Protein AF-A0A258V9E6-F1 (afdb_monomer)

Foldseek 3Di:
DPDQPPLLCVVCVVVVVLCPDDDDPLRVQLVVLVSVQQVVQFPFGWDWDWDDPDPVSPDIDIDTDGDPVTTDGDPRDQQSSLVSQLVRCLVVQCPQPPDHSVVSSVCSNSNNDDDQAHNVRHGDNDDPDD

Mean predicted aligned error: 9.62 Å

pLDDT: mean 77.06, std 13.12, range [30.86, 91.94]

Radius of gyration: 18.41 Å; Cα contacts (8 Å, |Δi|>4): 146; chains: 1; bounding box: 32×28×60 Å

Sequence (130 aa):
MFNDGQACVGAIDPVLARITGMLNPLQARELAAELAAANMHLENRPDYRTLMPDADGADLQIVSEVDPAGPRFVDKDYDVVGFYKHFLLQHAVRNVADRTSDESAALLRQNRLSFMFDEQGVFIAEGKQH

Solvent-accessible surface area (backbone atoms only — not comparable to full-atom values): 7889 Å² total; per-residue (Å²): 139,88,85,60,64,70,59,54,46,65,75,42,39,75,60,55,71,62,59,86,65,87,69,52,80,64,44,52,41,47,51,51,15,53,51,55,32,50,61,71,33,40,69,62,65,66,47,75,46,77,46,58,89,42,96,84,56,83,52,73,42,82,45,73,52,66,60,90,89,54,75,43,64,54,82,86,56,50,58,57,32,2,47,37,32,27,72,68,41,49,84,65,32,65,75,43,76,101,49,52,47,65,58,41,36,51,33,18,33,60,48,72,51,67,87,48,37,50,94,84,68,48,78,60,87,70,91,77,80,118

Secondary structure (DSSP, 8-state):
--SSHHHHHHHHHHHHTT--SPPPHHHHHHHHHHHHHHHHTBSSPPEEEEE-SSTTS-S-EEEEE--TT---B----HHHHHHHHHHHHTTTGGG-TTS-HHHHHHHHHTT---SSB-TTS-B--S----

Structure (mmCIF, N/CA/C/O backbone):
data_AF-A0A258V9E6-F1
#
_entry.id   AF-A0A258V9E6-F1
#
loop_
_atom_site.group_PDB
_atom_site.id
_atom_site.type_symbol
_atom_site.label_atom_id
_atom_site.label_alt_id
_atom_site.label_comp_id
_atom_site.label_asym_id
_atom_site.label_entity_id
_atom_site.label_seq_id
_atom_site.pdbx_PDB_ins_code
_atom_site.Cartn_x
_atom_site.Cartn_y
_atom_site.Cartn_z
_atom_site.occupancy
_atom_site.B_iso_or_equiv
_atom_site.auth_seq_id
_atom_site.auth_comp_id
_atom_site.auth_asym_id
_atom_site.auth_atom_id
_atom_site.pdbx_PDB_model_num
ATOM 1 N N . MET A 1 1 ? -3.471 8.184 -11.928 1.00 30.86 1 MET A N 1
ATOM 2 C CA . MET A 1 1 ? -2.141 7.572 -11.747 1.00 30.86 1 MET A CA 1
ATOM 3 C C . MET A 1 1 ? -2.315 6.078 -11.991 1.00 30.86 1 MET A C 1
ATOM 5 O O . MET A 1 1 ? -2.668 5.350 -11.079 1.00 30.86 1 MET A O 1
ATOM 9 N N . PHE A 1 2 ? -2.233 5.662 -13.255 1.00 32.41 2 PHE A N 1
ATOM 10 C CA . PHE A 1 2 ? -2.255 4.259 -13.677 1.00 32.4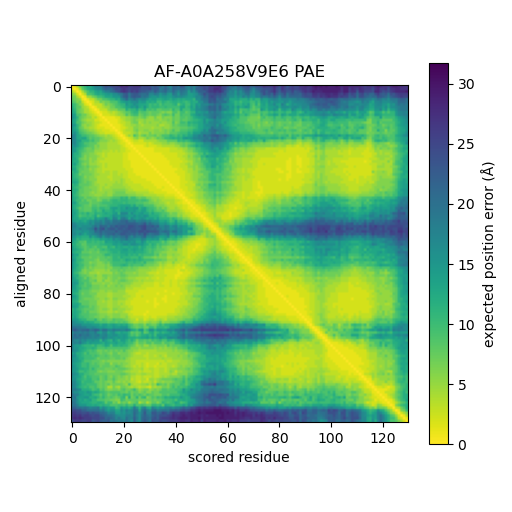1 2 PHE A CA 1
ATOM 11 C C . PHE A 1 2 ? -0.821 3.942 -14.092 1.00 32.41 2 PHE A C 1
ATOM 13 O O . PHE A 1 2 ? -0.494 4.278 -15.223 1.00 32.41 2 PHE A O 1
ATOM 20 N N . ASN A 1 3 ? 0.054 3.432 -13.212 1.00 40.06 3 ASN A N 1
ATOM 21 C CA . ASN A 1 3 ? 1.277 2.811 -13.743 1.00 40.06 3 ASN A CA 1
ATOM 22 C C . ASN A 1 3 ? 2.090 1.847 -12.870 1.00 40.06 3 ASN A C 1
ATOM 24 O O . ASN A 1 3 ? 3.197 1.545 -13.264 1.00 40.06 3 ASN A O 1
ATOM 28 N N . ASP A 1 4 ? 1.585 1.281 -11.773 1.00 50.53 4 ASP A N 1
ATOM 29 C CA . ASP A 1 4 ? 2.362 0.259 -11.026 1.00 50.53 4 ASP A CA 1
ATOM 30 C C . ASP A 1 4 ? 1.499 -0.930 -10.561 1.00 50.53 4 ASP A C 1
ATOM 32 O O . ASP A 1 4 ? 1.929 -1.797 -9.798 1.00 50.53 4 ASP A O 1
ATOM 36 N N . GLY A 1 5 ? 0.244 -0.974 -11.025 1.00 50.19 5 GLY A N 1
ATOM 37 C CA . GLY A 1 5 ? -0.790 -1.851 -10.482 1.00 50.19 5 GLY A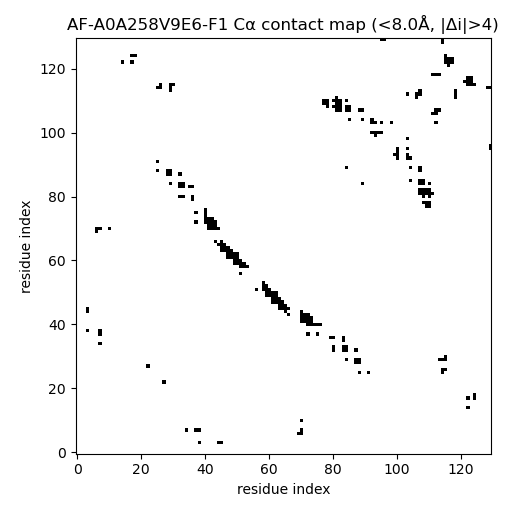 CA 1
ATOM 38 C C . GLY A 1 5 ? -0.446 -3.335 -10.576 1.00 50.19 5 GLY A C 1
ATOM 39 O O . GLY A 1 5 ? -0.613 -4.040 -9.594 1.00 50.19 5 GLY A O 1
ATOM 40 N N . GLN A 1 6 ? 0.070 -3.828 -11.706 1.00 53.25 6 GLN A N 1
ATOM 41 C CA . GLN A 1 6 ? 0.262 -5.275 -11.880 1.00 53.25 6 GLN A CA 1
ATOM 42 C C . GLN A 1 6 ? 1.417 -5.866 -11.062 1.00 53.25 6 GLN A C 1
ATOM 44 O O . GLN A 1 6 ? 1.252 -6.950 -10.505 1.00 53.25 6 GLN A O 1
ATOM 49 N N . ALA A 1 7 ? 2.553 -5.169 -10.949 1.00 54.06 7 ALA A N 1
ATOM 50 C CA . ALA A 1 7 ? 3.678 -5.662 -10.155 1.00 54.06 7 ALA A CA 1
ATOM 51 C C . ALA A 1 7 ? 3.305 -5.710 -8.665 1.00 54.06 7 ALA A C 1
ATOM 53 O O . ALA A 1 7 ? 3.504 -6.727 -8.007 1.00 54.06 7 ALA A O 1
ATOM 54 N N . CYS A 1 8 ? 2.652 -4.659 -8.156 1.00 54.91 8 CYS A N 1
ATOM 55 C CA . CYS A 1 8 ? 2.151 -4.651 -6.784 1.00 54.91 8 CYS A CA 1
ATOM 56 C C . CYS A 1 8 ? 1.036 -5.686 -6.564 1.00 54.91 8 CYS A C 1
ATOM 58 O O . CYS A 1 8 ? 1.015 -6.316 -5.510 1.00 54.91 8 CYS A O 1
ATOM 60 N N . VAL A 1 9 ? 0.152 -5.906 -7.551 1.00 59.69 9 VAL A N 1
ATOM 61 C CA . VAL A 1 9 ? -0.942 -6.895 -7.476 1.00 59.69 9 VAL A CA 1
ATOM 62 C C . VAL A 1 9 ? -0.422 -8.317 -7.262 1.00 59.69 9 VAL A C 1
ATOM 64 O O . VAL A 1 9 ? -0.992 -9.041 -6.454 1.00 59.69 9 VAL A O 1
ATOM 67 N N . GLY A 1 10 ? 0.692 -8.701 -7.892 1.00 60.84 10 GLY A N 1
ATOM 68 C CA . GLY A 1 10 ? 1.294 -10.020 -7.666 1.00 60.84 10 GLY A CA 1
ATOM 69 C C . GLY A 1 10 ? 1.798 -10.229 -6.231 1.00 60.84 10 GLY A C 1
ATOM 70 O O . GLY A 1 10 ? 1.654 -11.314 -5.675 1.00 60.84 10 GLY A O 1
ATOM 71 N N . ALA A 1 11 ? 2.344 -9.188 -5.596 1.00 62.66 11 ALA A N 1
ATOM 72 C CA . ALA A 1 11 ? 2.871 -9.276 -4.231 1.00 62.66 11 ALA A CA 1
ATOM 73 C C . ALA A 1 11 ? 1.772 -9.309 -3.152 1.00 62.66 11 ALA A C 1
ATOM 75 O O . ALA A 1 11 ? 1.950 -9.905 -2.091 1.00 62.66 11 ALA A O 1
ATOM 76 N N . ILE A 1 12 ? 0.627 -8.684 -3.424 1.00 68.12 12 ILE A N 1
ATOM 77 C CA . ILE A 1 12 ? -0.536 -8.658 -2.522 1.00 68.12 12 ILE A CA 1
ATOM 78 C C . ILE A 1 12 ? -1.523 -9.796 -2.790 1.00 68.12 12 ILE A C 1
ATOM 80 O O . ILE A 1 12 ? -2.517 -9.903 -2.073 1.00 68.12 12 ILE A O 1
ATOM 84 N N . ASP A 1 13 ? -1.298 -10.609 -3.822 1.00 70.12 13 ASP A N 1
ATOM 85 C CA . ASP A 1 13 ? -2.217 -11.667 -4.245 1.00 70.12 13 ASP A CA 1
ATOM 86 C C . ASP A 1 13 ? -2.601 -12.614 -3.088 1.00 70.12 13 ASP A C 1
ATOM 88 O O . ASP A 1 13 ? -3.788 -12.899 -2.926 1.00 70.12 13 ASP A O 1
ATOM 92 N N . PRO A 1 14 ? -1.688 -12.988 -2.159 1.00 70.62 14 PRO A N 1
ATOM 93 C CA . PRO A 1 14 ? -2.062 -13.753 -0.967 1.00 70.62 14 PRO A CA 1
ATOM 94 C C . PRO A 1 14 ? -3.036 -13.026 -0.026 1.00 70.62 14 PRO A C 1
ATOM 96 O O . PRO A 1 14 ? -3.815 -13.673 0.669 1.00 70.62 14 PRO A O 1
ATOM 99 N N . VAL A 1 15 ? -2.999 -11.691 0.032 1.00 70.44 15 VAL A N 1
ATOM 100 C CA . VAL A 1 15 ? -3.940 -10.877 0.821 1.00 70.44 15 VAL A CA 1
ATOM 101 C C . VAL A 1 15 ? -5.275 -10.768 0.093 1.00 70.44 15 VAL A C 1
ATOM 103 O O . VAL A 1 15 ? -6.317 -10.972 0.714 1.00 70.44 15 VAL A O 1
ATOM 106 N N . LEU A 1 16 ? -5.258 -10.515 -1.219 1.00 73.31 16 LEU A N 1
ATOM 107 C CA . LEU A 1 16 ? -6.471 -10.459 -2.040 1.00 73.31 16 LEU A CA 1
ATOM 108 C C . LEU A 1 16 ? -7.211 -11.800 -2.047 1.00 73.31 16 LEU A C 1
ATOM 110 O O . LEU A 1 16 ? -8.429 -11.822 -1.893 1.00 73.31 16 LEU A O 1
ATOM 114 N N . ALA A 1 17 ? -6.485 -12.917 -2.120 1.00 76.94 17 ALA A N 1
ATOM 115 C CA . ALA A 1 17 ? -7.044 -14.266 -2.063 1.00 76.94 17 ALA A CA 1
ATOM 116 C C . ALA A 1 17 ? -7.762 -14.575 -0.735 1.00 76.94 17 ALA A C 1
ATOM 118 O O . ALA A 1 17 ? -8.612 -15.463 -0.683 1.00 76.94 17 ALA A O 1
ATOM 119 N N . ARG A 1 18 ? -7.449 -13.845 0.347 1.00 74.06 18 ARG A N 1
ATOM 120 C CA . ARG A 1 18 ? -8.132 -13.975 1.647 1.00 74.06 18 ARG A CA 1
ATOM 121 C C . ARG A 1 18 ? -9.430 -13.169 1.724 1.00 74.06 18 ARG A C 1
ATOM 123 O O . ARG A 1 18 ? -10.214 -13.386 2.646 1.00 74.06 18 ARG A O 1
ATOM 130 N N . ILE A 1 19 ? -9.683 -12.276 0.768 1.00 75.62 19 ILE A N 1
ATOM 131 C CA . ILE A 1 19 ? -10.926 -11.509 0.664 1.00 75.62 19 ILE A CA 1
ATOM 132 C C . ILE A 1 19 ? -11.949 -12.362 -0.097 1.00 75.62 19 ILE A C 1
ATOM 134 O O . ILE A 1 19 ? -12.057 -12.307 -1.318 1.00 75.62 19 ILE A O 1
ATOM 138 N N . THR A 1 20 ? -12.703 -13.183 0.632 1.00 72.94 20 THR A N 1
ATOM 139 C CA . THR A 1 20 ? -13.670 -14.136 0.053 1.00 72.94 20 THR A CA 1
ATOM 140 C C . THR A 1 20 ? -15.089 -13.572 -0.096 1.00 72.94 20 THR A C 1
ATOM 142 O O . THR A 1 20 ? -15.948 -14.218 -0.696 1.00 72.94 20 THR A O 1
ATOM 145 N N . GLY A 1 21 ? -15.349 -12.370 0.428 1.00 74.50 21 GLY A N 1
ATOM 146 C CA . GLY A 1 21 ? -16.656 -11.706 0.413 1.00 74.50 21 GLY A CA 1
ATOM 147 C C . GLY A 1 21 ? -16.609 -10.279 -0.136 1.00 74.50 21 GLY A C 1
ATOM 148 O O . GLY A 1 21 ? -15.544 -9.721 -0.395 1.00 74.50 21 GLY A O 1
ATOM 149 N N . MET A 1 22 ? -17.783 -9.666 -0.307 1.00 76.81 22 MET A N 1
ATOM 150 C CA . MET A 1 22 ? -17.883 -8.266 -0.728 1.00 76.81 22 MET A CA 1
ATOM 151 C C . MET A 1 22 ? -17.267 -7.331 0.318 1.00 76.81 22 MET A C 1
ATOM 153 O O . MET A 1 22 ? -17.692 -7.317 1.472 1.00 76.81 22 MET A O 1
ATOM 157 N N . LEU A 1 23 ? -16.322 -6.495 -0.114 1.00 80.31 23 LEU A N 1
ATOM 158 C CA . LEU A 1 23 ? -15.800 -5.407 0.706 1.00 80.31 23 LEU A CA 1
ATOM 159 C C . LEU A 1 23 ? -16.847 -4.304 0.834 1.00 80.31 23 LEU A C 1
ATOM 161 O O . LEU A 1 23 ? -17.403 -3.831 -0.161 1.00 80.31 23 LEU A O 1
ATOM 165 N N . ASN A 1 24 ? -17.076 -3.840 2.059 1.00 83.38 24 ASN A N 1
ATOM 166 C CA . ASN A 1 24 ? -17.839 -2.617 2.255 1.00 83.38 24 ASN A CA 1
ATOM 167 C C . ASN A 1 24 ? -17.021 -1.385 1.790 1.00 83.38 24 ASN A C 1
ATOM 169 O O . ASN A 1 24 ? -15.801 -1.469 1.608 1.00 83.38 24 ASN A O 1
ATOM 173 N N . PRO A 1 25 ? -17.651 -0.207 1.620 1.00 84.06 25 PRO A N 1
ATOM 174 C CA . PRO A 1 25 ? -16.954 0.975 1.113 1.00 84.06 25 PRO A CA 1
ATOM 175 C C . PRO A 1 25 ? -15.781 1.478 1.971 1.00 84.06 25 PRO A C 1
ATOM 177 O O . PRO A 1 25 ? -14.951 2.228 1.461 1.00 84.06 25 PRO A O 1
ATOM 180 N N . LEU A 1 26 ? -15.716 1.145 3.263 1.00 85.44 26 LEU A N 1
ATOM 181 C CA . LEU A 1 26 ? -14.594 1.519 4.134 1.00 85.44 26 LEU A CA 1
ATOM 182 C C . LEU A 1 26 ? -13.424 0.564 3.947 1.00 85.44 26 LEU A C 1
ATOM 184 O O . LEU A 1 26 ? -12.304 1.012 3.733 1.00 85.44 26 LEU A O 1
ATOM 188 N N . GLN A 1 27 ? -13.710 -0.734 3.919 1.00 84.75 27 GLN A N 1
ATOM 189 C CA . GLN A 1 27 ? -12.726 -1.774 3.643 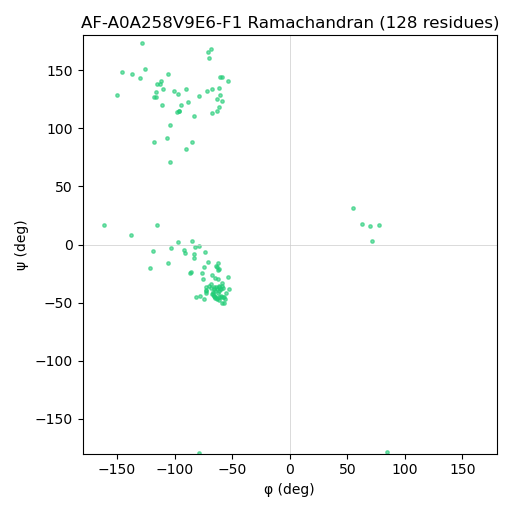1.00 84.75 27 GLN A CA 1
ATOM 190 C C . GLN A 1 27 ? -12.096 -1.579 2.256 1.00 84.75 27 GLN A C 1
ATOM 192 O O . GLN A 1 27 ? -10.879 -1.577 2.122 1.00 84.75 27 GLN A O 1
ATOM 197 N N . ALA A 1 28 ? -12.895 -1.291 1.223 1.00 85.06 28 ALA A N 1
ATOM 198 C CA . ALA A 1 28 ? -12.369 -1.018 -0.117 1.00 85.06 28 ALA A CA 1
ATOM 199 C C . ALA A 1 28 ? -11.426 0.203 -0.156 1.00 85.06 28 ALA A C 1
ATOM 201 O O . ALA A 1 28 ? -10.408 0.188 -0.849 1.00 85.06 28 ALA A O 1
ATOM 202 N N . ARG A 1 29 ? -11.741 1.262 0.603 1.00 87.88 29 ARG A N 1
ATOM 203 C CA . ARG A 1 29 ? -10.886 2.456 0.711 1.00 87.88 29 ARG A CA 1
ATOM 204 C C . ARG A 1 29 ? -9.627 2.198 1.528 1.00 87.88 29 ARG A C 1
ATOM 206 O O . ARG A 1 29 ? -8.578 2.734 1.188 1.00 87.88 29 ARG A O 1
ATOM 213 N N . GLU A 1 30 ? -9.719 1.389 2.577 1.00 87.88 30 GLU A N 1
ATOM 214 C CA . GLU A 1 30 ? -8.549 0.978 3.343 1.00 87.88 30 GLU A CA 1
ATOM 215 C C . GLU A 1 30 ? -7.607 0.116 2.506 1.00 87.88 30 GLU A C 1
ATOM 217 O O . GLU A 1 30 ? -6.409 0.383 2.484 1.00 87.88 30 GLU A O 1
ATOM 222 N N . LEU A 1 31 ? -8.140 -0.850 1.754 1.00 86.25 31 LEU A N 1
ATOM 223 C CA . LEU A 1 31 ? -7.348 -1.627 0.810 1.00 86.25 31 LEU A CA 1
ATOM 224 C C . LEU A 1 31 ? -6.642 -0.696 -0.183 1.00 86.25 31 LEU A C 1
ATOM 226 O O . LEU A 1 31 ? -5.435 -0.795 -0.357 1.00 86.25 31 LEU A O 1
ATOM 230 N N . ALA A 1 32 ? -7.351 0.276 -0.765 1.00 86.31 32 ALA A N 1
ATOM 231 C CA . ALA A 1 32 ? -6.736 1.263 -1.652 1.00 86.31 32 ALA A CA 1
ATOM 232 C C . ALA A 1 32 ? -5.619 2.083 -0.971 1.00 86.31 32 ALA A C 1
ATOM 234 O O . ALA A 1 32 ? -4.619 2.392 -1.620 1.00 86.31 32 ALA A O 1
ATOM 235 N N . ALA A 1 33 ? -5.755 2.411 0.320 1.00 88.44 33 ALA A N 1
ATOM 236 C CA . ALA A 1 33 ? -4.713 3.091 1.090 1.00 88.44 33 ALA A CA 1
ATOM 237 C C . ALA A 1 33 ? -3.457 2.222 1.245 1.00 88.44 33 ALA A C 1
ATOM 239 O O . ALA A 1 33 ? -2.349 2.705 1.016 1.00 88.44 33 ALA A O 1
ATOM 240 N N . GLU A 1 34 ? -3.627 0.944 1.588 1.00 86.06 34 GLU A N 1
ATOM 241 C CA . GLU A 1 34 ? -2.524 -0.018 1.708 1.00 86.06 34 GLU A CA 1
ATOM 242 C C . GLU A 1 34 ? -1.826 -0.240 0.358 1.00 86.06 34 GLU A C 1
ATOM 244 O O . GLU A 1 34 ? -0.602 -0.295 0.307 1.00 86.06 34 GLU A O 1
ATOM 249 N N . LEU A 1 35 ? -2.570 -0.273 -0.753 1.00 85.31 35 LEU A N 1
ATOM 250 C CA . LEU A 1 35 ? -1.995 -0.375 -2.102 1.00 85.31 35 LEU A CA 1
ATOM 251 C C . LEU A 1 35 ? -1.213 0.868 -2.516 1.00 85.31 35 LEU A C 1
ATOM 253 O O . LEU A 1 35 ? -0.126 0.756 -3.082 1.00 85.31 35 LEU A O 1
ATOM 257 N N . ALA A 1 36 ? -1.744 2.055 -2.223 1.00 86.62 36 ALA A N 1
ATOM 258 C CA . ALA A 1 36 ? -1.040 3.304 -2.480 1.00 86.62 36 ALA A CA 1
ATOM 259 C C . ALA A 1 36 ? 0.258 3.385 -1.663 1.00 86.62 36 ALA A C 1
ATOM 261 O O . ALA A 1 36 ? 1.298 3.771 -2.195 1.00 86.62 36 ALA A O 1
ATOM 262 N N . ALA A 1 37 ? 0.214 2.959 -0.398 1.00 87.25 37 ALA A N 1
ATOM 263 C CA . ALA A 1 37 ? 1.394 2.872 0.447 1.00 87.25 37 ALA A CA 1
ATOM 264 C C . ALA A 1 37 ? 2.390 1.829 -0.078 1.00 87.25 37 ALA A C 1
ATOM 266 O O . ALA A 1 37 ? 3.573 2.132 -0.180 1.00 87.25 37 ALA A O 1
ATOM 267 N N . ALA A 1 38 ? 1.945 0.630 -0.466 1.00 82.94 38 ALA A N 1
ATOM 268 C CA . ALA A 1 38 ? 2.811 -0.393 -1.055 1.00 82.94 38 ALA A CA 1
ATOM 269 C C . ALA A 1 38 ? 3.552 0.138 -2.290 1.00 82.94 38 ALA A C 1
ATOM 271 O O . ALA A 1 38 ? 4.757 -0.061 -2.410 1.00 82.94 38 ALA A O 1
ATOM 272 N N . ASN A 1 39 ? 2.870 0.906 -3.145 1.00 83.81 39 ASN A N 1
ATOM 273 C CA . ASN A 1 39 ? 3.511 1.533 -4.297 1.00 83.81 39 ASN A CA 1
ATOM 274 C C . ASN A 1 39 ? 4.622 2.523 -3.904 1.00 83.81 39 ASN A C 1
ATOM 276 O O . ASN A 1 39 ? 5.647 2.633 -4.575 1.00 83.81 39 ASN A O 1
ATOM 280 N N . MET A 1 40 ? 4.449 3.247 -2.796 1.00 85.69 40 MET A N 1
ATOM 281 C CA . MET A 1 40 ? 5.486 4.150 -2.294 1.00 85.69 40 MET A CA 1
ATOM 282 C C . MET A 1 40 ? 6.715 3.406 -1.774 1.00 85.69 40 MET A C 1
ATOM 284 O O . MET A 1 40 ? 7.823 3.903 -1.965 1.00 85.69 40 MET A O 1
ATOM 288 N N . HIS A 1 41 ? 6.519 2.223 -1.190 1.00 87.44 41 HIS A N 1
ATOM 289 C CA . HIS A 1 41 ? 7.587 1.358 -0.681 1.00 87.44 41 HIS A CA 1
ATOM 290 C C . HIS A 1 41 ? 8.252 0.491 -1.757 1.00 87.44 41 HIS A C 1
ATOM 292 O O . HIS A 1 41 ? 9.175 -0.258 -1.438 1.00 87.44 41 HIS A O 1
ATOM 298 N N . LEU A 1 42 ? 7.796 0.552 -3.011 1.00 86.38 42 LEU A N 1
ATOM 299 C CA . LEU A 1 42 ? 8.399 -0.206 -4.101 1.00 86.38 42 LEU A CA 1
ATOM 300 C C . LEU A 1 42 ? 9.808 0.335 -4.390 1.00 86.38 42 LEU A C 1
ATOM 302 O O . LEU A 1 42 ? 9.966 1.472 -4.843 1.00 86.38 42 LEU A O 1
ATOM 306 N N . GLU A 1 43 ? 10.817 -0.489 -4.110 1.00 87.56 43 GLU A N 1
ATOM 307 C CA . GLU A 1 43 ? 12.238 -0.161 -4.251 1.00 87.56 43 GLU A CA 1
ATOM 308 C C . GLU A 1 43 ? 12.658 -0.162 -5.726 1.00 87.56 43 GLU A C 1
ATOM 310 O O . GLU A 1 43 ? 13.299 0.772 -6.204 1.00 87.56 43 GLU A O 1
ATOM 315 N N . ASN A 1 44 ? 12.263 -1.197 -6.468 1.00 85.25 44 ASN A N 1
ATOM 316 C CA . ASN A 1 44 ? 12.590 -1.391 -7.879 1.00 85.25 44 ASN A CA 1
ATOM 317 C C . ASN A 1 44 ? 11.390 -1.057 -8.772 1.00 85.25 44 ASN A C 1
ATOM 319 O O . ASN A 1 44 ? 10.742 -1.929 -9.354 1.00 85.25 44 ASN A O 1
ATOM 323 N N . ARG A 1 45 ? 11.080 0.239 -8.856 1.00 81.75 45 ARG A N 1
ATOM 324 C CA . ARG A 1 45 ? 9.990 0.731 -9.704 1.00 81.75 45 ARG A CA 1
ATOM 325 C C . ARG A 1 45 ? 10.234 0.379 -11.176 1.00 81.75 45 ARG A C 1
ATOM 327 O O . ARG A 1 45 ? 11.384 0.422 -11.611 1.00 81.75 45 ARG A O 1
ATOM 334 N N . PRO A 1 46 ? 9.178 0.067 -11.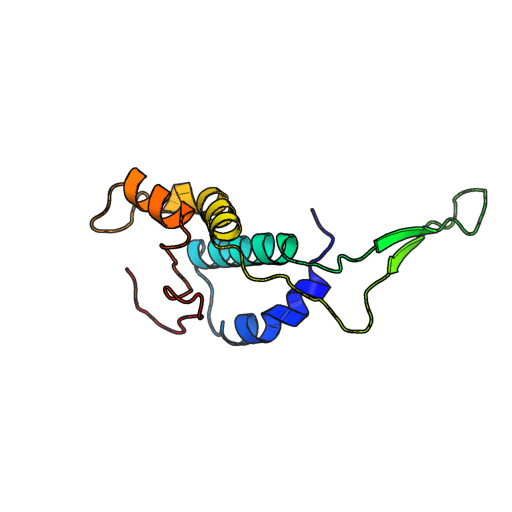946 1.00 78.50 46 PRO A N 1
ATOM 335 C CA . PRO A 1 46 ? 9.319 -0.131 -13.378 1.00 78.50 46 PRO A CA 1
ATOM 336 C C . PRO A 1 46 ? 9.826 1.139 -14.061 1.00 78.50 46 PRO A C 1
ATOM 338 O O . PRO A 1 46 ? 9.298 2.232 -13.835 1.00 78.50 46 PRO A O 1
ATOM 341 N N . ASP A 1 47 ? 10.803 0.980 -14.946 1.00 81.38 47 ASP A N 1
ATOM 342 C CA . ASP A 1 47 ? 11.263 2.066 -15.801 1.00 81.38 47 ASP A CA 1
ATOM 343 C C . ASP A 1 47 ? 10.429 2.084 -17.079 1.00 81.38 47 ASP A C 1
ATOM 345 O O . ASP A 1 47 ? 10.367 1.107 -17.827 1.00 81.38 47 ASP A O 1
ATOM 349 N N . TYR A 1 48 ? 9.792 3.219 -17.353 1.00 82.88 48 TYR A N 1
ATOM 350 C CA . TYR A 1 48 ? 9.010 3.412 -18.568 1.00 82.88 48 TYR A CA 1
ATOM 351 C C . TYR A 1 48 ? 9.809 4.200 -19.590 1.00 82.88 48 TYR A C 1
ATOM 353 O O . TYR A 1 48 ? 10.364 5.258 -19.288 1.00 82.88 48 TYR A O 1
ATOM 361 N N . ARG A 1 49 ? 9.835 3.704 -20.824 1.00 82.56 49 ARG A N 1
ATOM 362 C CA . ARG A 1 49 ? 10.470 4.394 -21.945 1.00 82.56 49 ARG A CA 1
ATOM 363 C C . ARG A 1 49 ? 9.514 4.443 -23.118 1.00 82.56 49 ARG A C 1
ATOM 365 O O . ARG A 1 49 ? 8.779 3.494 -23.383 1.00 82.56 49 ARG A O 1
ATOM 372 N N . THR A 1 50 ? 9.561 5.552 -23.836 1.00 87.94 50 THR A N 1
ATOM 373 C CA . THR A 1 50 ? 8.897 5.674 -25.127 1.00 87.94 50 THR A CA 1
ATOM 374 C C . THR A 1 50 ? 9.915 5.341 -26.204 1.00 87.94 50 THR A C 1
ATOM 376 O O . THR A 1 50 ? 10.952 5.996 -26.298 1.00 87.94 50 THR A O 1
ATOM 379 N N . LEU A 1 51 ? 9.632 4.318 -26.999 1.00 86.12 51 LEU A N 1
ATOM 380 C CA . LEU A 1 51 ? 10.396 3.993 -28.191 1.00 86.12 51 LEU A CA 1
ATOM 381 C C . LEU A 1 51 ? 9.682 4.591 -29.400 1.00 86.12 51 LEU A C 1
ATOM 383 O O . LEU A 1 51 ? 8.482 4.391 -29.590 1.00 86.12 51 LEU A O 1
ATOM 387 N N . MET A 1 52 ? 10.448 5.315 -30.207 1.00 87.06 52 MET A N 1
ATOM 388 C CA . MET A 1 52 ? 10.059 5.771 -31.537 1.00 87.06 52 MET A CA 1
ATOM 389 C C . MET A 1 52 ? 11.035 5.140 -32.531 1.00 87.06 52 MET A C 1
ATOM 391 O O . MET A 1 52 ? 12.104 5.708 -32.763 1.00 87.06 52 MET A O 1
ATOM 395 N N . PRO A 1 53 ? 10.745 3.926 -33.028 1.00 76.69 53 PRO A N 1
ATOM 396 C CA . PRO A 1 53 ? 11.572 3.267 -34.034 1.00 76.69 53 PRO A CA 1
ATOM 397 C C . PRO A 1 53 ? 11.714 4.093 -35.320 1.00 76.69 53 PRO A C 1
ATOM 399 O O . PRO A 1 53 ? 12.800 4.104 -35.898 1.00 76.69 53 PRO A O 1
ATOM 402 N N . ASP A 1 54 ? 10.674 4.844 -35.697 1.00 81.06 54 ASP A N 1
ATOM 403 C CA . ASP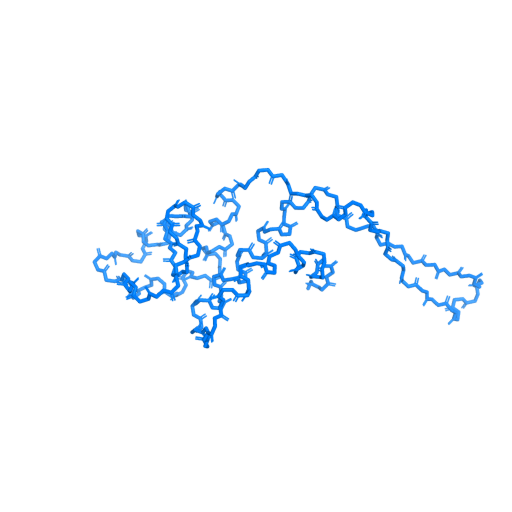 A 1 54 ? 10.657 5.658 -36.910 1.00 81.06 54 ASP A CA 1
ATOM 404 C C . ASP A 1 54 ? 10.646 7.165 -36.591 1.00 81.06 54 ASP A C 1
ATOM 406 O O . ASP A 1 54 ? 10.007 7.638 -35.645 1.00 81.06 54 ASP A O 1
ATOM 410 N N . ALA A 1 55 ? 11.386 7.945 -37.385 1.00 75.56 55 ALA A N 1
ATOM 411 C CA . ALA A 1 55 ? 11.599 9.380 -37.157 1.00 75.56 55 ALA A CA 1
ATOM 412 C C . ALA A 1 55 ? 10.353 10.249 -37.417 1.00 75.56 55 ALA A C 1
ATOM 414 O O . ALA A 1 55 ? 10.314 11.411 -37.012 1.00 75.56 55 ALA A O 1
ATOM 415 N N . ASP A 1 56 ? 9.349 9.701 -38.096 1.00 80.06 56 ASP A N 1
ATOM 416 C CA . ASP A 1 56 ? 8.054 10.329 -38.361 1.00 80.06 56 ASP A CA 1
ATOM 417 C C . ASP A 1 56 ? 7.067 10.183 -37.187 1.00 80.06 56 ASP A C 1
ATOM 419 O O . ASP A 1 56 ? 6.018 10.829 -37.186 1.00 80.06 56 ASP A O 1
ATOM 423 N N . GLY A 1 57 ? 7.418 9.391 -36.163 1.00 70.38 57 GLY A N 1
ATOM 424 C CA . GLY A 1 57 ? 6.618 9.206 -34.953 1.00 70.38 57 GLY A CA 1
ATOM 425 C C . GLY A 1 57 ? 5.318 8.433 -35.174 1.00 70.38 57 GLY A C 1
ATOM 426 O O . GLY A 1 57 ? 4.436 8.493 -34.318 1.00 70.38 57 GLY A O 1
ATOM 427 N N . ALA A 1 58 ? 5.186 7.732 -36.306 1.00 77.12 58 ALA A N 1
ATOM 428 C CA . ALA A 1 58 ? 3.994 6.955 -36.633 1.00 77.12 58 ALA A CA 1
ATOM 429 C C . ALA A 1 58 ? 3.856 5.704 -35.750 1.00 77.12 58 ALA A C 1
ATOM 431 O O . ALA A 1 58 ? 2.744 5.365 -35.343 1.00 77.12 58 ALA A O 1
ATOM 432 N N . ASP A 1 59 ? 4.981 5.074 -35.400 1.00 77.62 59 ASP A N 1
ATOM 433 C CA . ASP A 1 59 ? 5.041 3.967 -34.449 1.00 77.62 59 ASP A CA 1
ATOM 434 C C . ASP A 1 59 ? 5.597 4.456 -33.109 1.00 77.62 59 ASP A C 1
ATOM 436 O O . ASP A 1 59 ? 6.797 4.672 -32.941 1.00 77.62 59 ASP A O 1
ATOM 440 N N . LEU A 1 60 ? 4.704 4.641 -32.136 1.00 82.56 60 LEU A N 1
ATOM 441 C CA . LEU A 1 60 ? 5.050 4.991 -30.763 1.00 82.56 60 LEU A CA 1
ATOM 442 C C . LEU A 1 60 ? 4.752 3.806 -29.851 1.00 82.56 60 LEU A C 1
ATOM 444 O O . LEU A 1 60 ? 3.609 3.367 -29.729 1.00 82.56 60 LEU A O 1
ATOM 448 N N . GLN A 1 61 ? 5.784 3.307 -29.177 1.00 85.19 61 GLN A N 1
ATOM 449 C CA . GLN A 1 61 ? 5.660 2.209 -28.226 1.00 85.19 61 GLN A CA 1
ATOM 450 C C . GLN A 1 61 ? 6.020 2.695 -26.828 1.00 85.19 61 GLN A C 1
ATOM 452 O O . GLN A 1 61 ? 7.064 3.310 -26.626 1.00 85.19 61 GLN A O 1
ATOM 457 N N . ILE A 1 62 ? 5.174 2.396 -25.846 1.00 82.38 62 ILE A N 1
ATOM 458 C CA . ILE A 1 62 ? 5.529 2.538 -24.433 1.00 82.38 62 ILE A CA 1
ATOM 459 C C . ILE A 1 62 ? 5.988 1.164 -23.969 1.00 82.38 62 ILE A C 1
ATOM 461 O O . ILE A 1 62 ? 5.201 0.219 -23.945 1.00 82.38 62 ILE A O 1
ATOM 465 N N . VAL A 1 63 ? 7.263 1.058 -23.617 1.00 85.19 63 VAL A N 1
ATOM 466 C CA . VAL A 1 63 ? 7.837 -0.155 -23.039 1.00 85.19 63 VAL A CA 1
ATOM 467 C C . VAL A 1 63 ? 8.068 0.049 -21.551 1.00 85.19 63 VAL A C 1
ATOM 469 O O . VAL A 1 63 ? 8.375 1.153 -21.095 1.00 85.19 6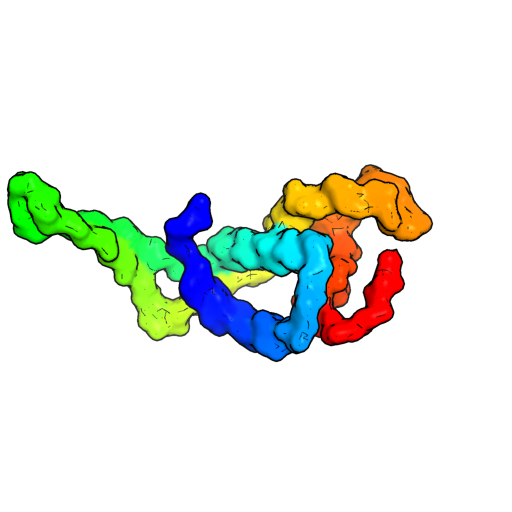3 VAL A O 1
ATOM 472 N N . SER A 1 64 ? 7.904 -1.033 -20.801 1.00 81.75 64 SER A N 1
ATOM 473 C CA . SER A 1 64 ? 8.200 -1.096 -19.376 1.00 81.75 64 SER A CA 1
ATOM 474 C C . SER A 1 64 ? 9.324 -2.097 -19.167 1.00 81.75 64 SER A C 1
ATOM 476 O O . SER A 1 64 ? 9.240 -3.234 -19.633 1.00 81.75 64 SER A O 1
ATOM 478 N N . GLU A 1 65 ? 10.378 -1.661 -18.492 1.00 81.31 65 GLU A N 1
ATOM 479 C CA . GLU A 1 65 ? 11.434 -2.528 -17.998 1.00 81.31 65 GLU A CA 1
ATOM 480 C C . GLU A 1 65 ? 11.122 -2.847 -16.533 1.00 81.31 65 GLU A C 1
ATOM 482 O O . GLU A 1 65 ? 11.062 -1.956 -15.684 1.00 81.31 65 GLU A O 1
ATOM 487 N N . VAL A 1 66 ? 10.858 -4.125 -16.258 1.00 77.00 66 VAL A N 1
ATOM 488 C CA . VAL A 1 66 ? 10.537 -4.636 -14.922 1.00 77.00 66 VAL A CA 1
ATOM 489 C C . VAL A 1 66 ? 11.650 -5.580 -14.49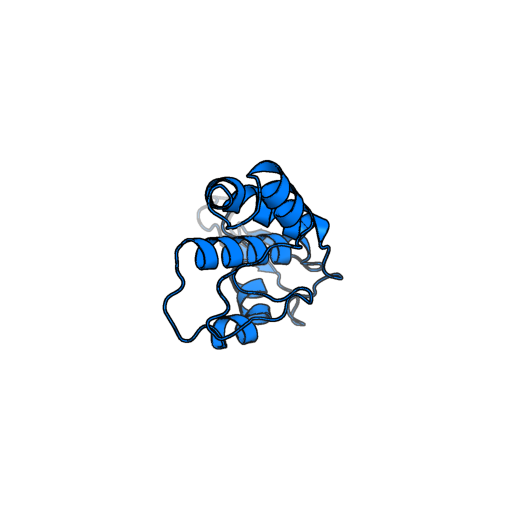6 1.00 77.00 66 VAL A C 1
ATOM 491 O O . VAL A 1 66 ? 12.115 -6.396 -15.293 1.00 77.00 66 VAL A O 1
ATOM 494 N N . ASP A 1 67 ? 12.065 -5.487 -13.236 1.00 79.00 67 ASP A N 1
ATOM 495 C CA . ASP A 1 67 ? 13.049 -6.399 -12.661 1.00 79.00 67 ASP A CA 1
ATOM 496 C C . ASP A 1 67 ? 12.540 -7.856 -12.744 1.00 79.00 67 ASP A C 1
ATOM 498 O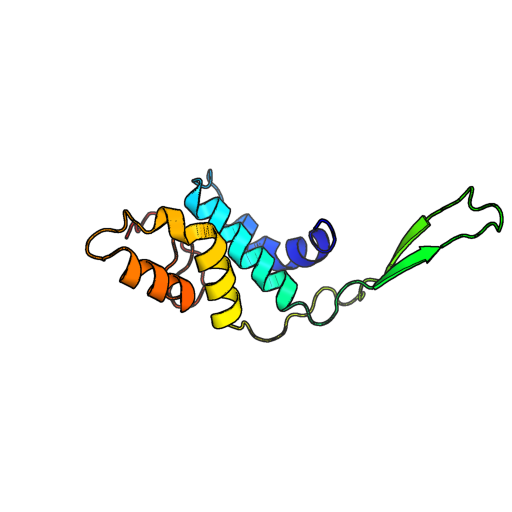 O . ASP A 1 67 ? 11.460 -8.157 -12.219 1.00 79.00 67 ASP A O 1
ATOM 502 N N . PRO A 1 68 ? 13.285 -8.782 -13.377 1.00 79.12 68 PRO A N 1
ATOM 503 C CA . PRO A 1 68 ? 12.862 -10.174 -13.518 1.00 79.12 68 PRO A CA 1
ATOM 504 C C . PRO A 1 68 ? 12.744 -10.910 -12.176 1.00 79.12 68 PRO A C 1
ATOM 506 O O . PRO A 1 68 ? 12.067 -11.935 -12.110 1.00 79.12 68 PRO A O 1
ATOM 509 N N . ALA A 1 69 ? 13.368 -10.404 -11.106 1.00 81.69 69 ALA A N 1
ATOM 510 C CA . ALA A 1 69 ? 13.203 -10.938 -9.756 1.00 81.69 69 ALA A CA 1
ATOM 511 C C . ALA A 1 69 ? 11.841 -10.583 -9.123 1.00 81.69 69 ALA A C 1
ATOM 513 O O . ALA A 1 69 ? 11.523 -11.084 -8.044 1.00 81.69 69 ALA A O 1
ATOM 514 N N . GLY A 1 70 ? 11.033 -9.747 -9.782 1.00 75.75 70 GLY A N 1
ATOM 515 C CA . GLY A 1 70 ? 9.760 -9.258 -9.264 1.00 75.75 70 GLY A CA 1
ATOM 516 C C . GLY A 1 70 ? 9.908 -8.032 -8.352 1.00 75.75 70 GLY A C 1
ATOM 517 O O . GLY A 1 70 ? 11.013 -7.515 -8.157 1.00 75.75 70 GLY A O 1
ATOM 518 N N . PRO A 1 71 ? 8.792 -7.523 -7.807 1.00 78.62 71 PRO A N 1
ATOM 519 C CA . PRO A 1 71 ? 8.796 -6.332 -6.965 1.00 78.62 71 PRO A CA 1
ATOM 520 C C . PRO A 1 71 ? 9.515 -6.587 -5.633 1.00 78.62 71 PRO A C 1
ATOM 522 O O . PRO A 1 71 ? 9.255 -7.573 -4.942 1.00 78.62 71 PRO A O 1
ATOM 525 N N . ARG A 1 72 ? 10.387 -5.657 -5.250 1.00 84.88 72 ARG A N 1
ATOM 526 C CA . ARG A 1 72 ? 11.030 -5.571 -3.940 1.00 84.88 72 ARG A CA 1
ATOM 527 C C . ARG A 1 72 ? 10.478 -4.371 -3.198 1.00 84.88 72 ARG A C 1
ATOM 529 O O . ARG A 1 72 ? 10.384 -3.276 -3.749 1.00 84.88 72 ARG A O 1
ATOM 536 N N . PHE A 1 73 ? 10.137 -4.584 -1.939 1.00 84.06 73 PHE A N 1
ATOM 537 C CA . PHE A 1 73 ? 9.629 -3.537 -1.070 1.00 84.06 73 PHE A CA 1
ATOM 538 C C . PHE A 1 73 ? 10.654 -3.262 0.016 1.00 84.06 73 PHE A C 1
ATOM 540 O O . PHE A 1 73 ? 11.236 -4.198 0.568 1.00 84.06 73 PHE A O 1
ATOM 547 N N . VAL A 1 74 ? 10.854 -1.984 0.324 1.00 89.06 74 VAL A N 1
ATOM 548 C CA . VAL A 1 74 ? 11.513 -1.604 1.575 1.00 89.06 74 VAL A CA 1
ATOM 549 C C . VAL A 1 74 ? 10.610 -1.951 2.761 1.00 89.06 74 VAL A C 1
ATOM 551 O O . VAL A 1 74 ? 9.421 -2.243 2.589 1.00 89.06 74 VAL A O 1
ATOM 554 N N . ASP A 1 75 ? 11.166 -1.896 3.971 1.00 86.69 75 ASP A N 1
ATOM 555 C CA . ASP A 1 75 ? 10.386 -2.093 5.190 1.00 86.69 75 ASP A CA 1
ATOM 556 C C . ASP A 1 75 ? 9.175 -1.149 5.234 1.00 86.69 75 ASP A C 1
ATOM 558 O O . ASP A 1 75 ? 9.243 0.017 4.837 1.00 86.69 75 ASP A O 1
ATOM 562 N N . LYS A 1 76 ? 8.046 -1.677 5.719 1.00 84.00 76 LYS A N 1
ATOM 563 C CA . LYS A 1 76 ? 6.780 -0.944 5.783 1.00 84.00 76 LYS A CA 1
ATOM 564 C C . LYS A 1 76 ? 6.918 0.267 6.708 1.00 84.00 76 LYS A C 1
ATOM 566 O O . LYS A 1 76 ? 7.038 0.106 7.922 1.00 84.00 76 LYS A O 1
ATOM 571 N N . ASP A 1 77 ? 6.811 1.465 6.142 1.00 88.25 77 ASP A N 1
ATOM 572 C CA . ASP A 1 77 ? 6.697 2.705 6.902 1.00 88.25 77 ASP A CA 1
ATOM 573 C C . ASP A 1 77 ? 5.231 2.921 7.310 1.00 88.25 77 ASP A C 1
ATOM 575 O O . ASP A 1 77 ? 4.334 3.169 6.492 1.00 88.25 77 ASP A O 1
ATOM 579 N N . TYR A 1 78 ? 4.979 2.796 8.612 1.00 86.88 78 TYR A N 1
ATOM 580 C CA . TYR A 1 78 ? 3.650 2.947 9.194 1.00 86.88 78 TYR A CA 1
ATOM 581 C C . TYR A 1 78 ? 3.134 4.389 9.104 1.00 86.88 78 TYR A C 1
ATOM 583 O O . TYR A 1 78 ? 1.919 4.571 9.009 1.00 86.88 78 TYR A O 1
ATOM 591 N N . ASP A 1 79 ? 4.010 5.395 9.046 1.00 89.81 79 ASP A N 1
ATOM 592 C CA . ASP A 1 79 ? 3.608 6.795 8.892 1.00 89.81 79 ASP A CA 1
ATOM 593 C C . ASP A 1 79 ? 3.110 7.064 7.467 1.00 89.81 79 ASP A C 1
ATOM 595 O O . ASP A 1 79 ? 2.099 7.746 7.274 1.00 89.81 79 ASP A O 1
ATOM 599 N N . VAL A 1 80 ? 3.756 6.470 6.455 1.00 88.81 80 VAL A N 1
ATOM 600 C CA . VAL A 1 80 ? 3.304 6.546 5.053 1.00 88.81 80 VAL A CA 1
ATOM 601 C C . VAL A 1 80 ? 1.936 5.885 4.896 1.00 88.81 80 VAL A C 1
ATOM 603 O O . VAL A 1 80 ? 1.025 6.455 4.289 1.00 88.81 80 VAL A O 1
ATOM 606 N N . VAL A 1 81 ? 1.751 4.700 5.477 1.00 89.00 81 VAL A N 1
ATOM 607 C CA . VAL A 1 81 ? 0.464 3.989 5.440 1.00 89.00 81 VAL A CA 1
ATOM 608 C C . VAL A 1 81 ? -0.617 4.800 6.154 1.00 89.00 81 VAL A C 1
ATOM 610 O O . VAL A 1 81 ? -1.705 5.008 5.609 1.00 89.00 81 VAL A O 1
ATOM 613 N N . GLY A 1 82 ? -0.307 5.310 7.347 1.00 90.00 82 GLY A N 1
ATOM 614 C CA . GLY A 1 82 ? -1.216 6.131 8.136 1.00 90.00 82 GLY A CA 1
ATOM 615 C C . GLY A 1 82 ? -1.607 7.428 7.426 1.00 90.00 82 GLY A C 1
ATOM 616 O O . GLY A 1 82 ? -2.771 7.832 7.472 1.00 90.00 82 GLY A O 1
ATOM 617 N N . PHE A 1 83 ? -0.685 8.044 6.682 1.00 91.94 83 PHE A N 1
ATOM 618 C CA . PHE A 1 83 ? -0.978 9.195 5.829 1.00 91.94 83 PHE A CA 1
ATOM 619 C C . PHE A 1 83 ? -2.045 8.873 4.771 1.00 91.94 83 PHE A C 1
ATOM 621 O O . PHE A 1 83 ? -3.039 9.600 4.672 1.00 91.94 83 PHE A O 1
ATOM 628 N N . TYR A 1 84 ? -1.898 7.774 4.021 1.00 90.69 84 TYR A N 1
ATOM 629 C CA . TYR A 1 84 ? -2.889 7.376 3.012 1.00 90.69 84 TYR A CA 1
ATOM 630 C C . TYR A 1 84 ? -4.227 6.973 3.631 1.00 90.69 84 TYR A C 1
ATOM 632 O O . TYR A 1 84 ? -5.281 7.366 3.121 1.00 90.69 84 TYR A O 1
ATOM 640 N N . LYS A 1 85 ? -4.208 6.243 4.753 1.00 90.62 85 LYS A N 1
ATOM 641 C CA . LYS A 1 85 ? -5.427 5.880 5.486 1.00 90.62 85 LYS A CA 1
ATOM 642 C C . LYS A 1 85 ? -6.163 7.117 5.968 1.00 90.62 85 LYS A C 1
ATOM 644 O O . LYS A 1 85 ? -7.357 7.245 5.718 1.00 90.62 85 LYS A O 1
ATOM 649 N N . HIS A 1 86 ? -5.464 8.065 6.584 1.00 90.75 86 HIS A N 1
ATOM 650 C CA . HIS A 1 86 ? -6.050 9.338 6.980 1.00 90.75 86 HIS A CA 1
ATOM 651 C C . HIS A 1 86 ? -6.647 10.071 5.771 1.00 90.75 86 HIS A C 1
ATOM 653 O O . HIS A 1 86 ? -7.819 10.439 5.796 1.00 90.75 86 HIS A O 1
ATOM 659 N N . PHE A 1 87 ? -5.892 10.213 4.679 1.00 90.38 87 PHE A N 1
ATOM 660 C CA . PHE A 1 87 ? -6.360 10.905 3.479 1.00 90.38 87 PHE A CA 1
ATOM 661 C C . PHE A 1 87 ? -7.652 10.296 2.905 1.00 90.38 87 PHE A C 1
ATOM 663 O O . PHE A 1 87 ? -8.592 11.032 2.596 1.00 90.38 87 PHE A O 1
ATOM 670 N N . LEU A 1 88 ? -7.729 8.963 2.814 1.00 88.38 88 LEU A N 1
ATOM 671 C CA . LEU A 1 88 ? -8.859 8.254 2.206 1.00 88.38 88 LEU A CA 1
ATOM 672 C C . LEU A 1 88 ? -10.026 7.977 3.167 1.00 88.38 88 LEU A C 1
ATOM 674 O O . LEU A 1 88 ? -11.154 7.829 2.698 1.00 88.38 88 LEU A O 1
ATOM 678 N N . LEU A 1 89 ? -9.797 7.917 4.483 1.00 88.56 89 LEU A N 1
ATOM 679 C CA . LEU A 1 89 ? -10.786 7.458 5.474 1.00 88.56 89 LEU A CA 1
ATOM 680 C C . LEU A 1 89 ? -11.173 8.516 6.519 1.00 88.56 89 LEU A C 1
ATOM 682 O O . LEU A 1 89 ? -12.111 8.277 7.277 1.00 88.56 89 LEU A O 1
ATOM 686 N N . GLN A 1 90 ? -10.548 9.700 6.552 1.00 86.19 90 GLN A N 1
ATOM 687 C CA . GLN A 1 90 ? -10.863 10.753 7.542 1.00 86.19 90 GLN A CA 1
ATOM 688 C C . GLN A 1 90 ? -12.352 11.146 7.606 1.00 86.19 90 GLN A C 1
ATOM 690 O O . GLN A 1 90 ? -12.850 11.563 8.647 1.00 86.19 90 GLN A O 1
ATOM 695 N N . HIS A 1 91 ? -13.096 11.001 6.507 1.00 82.38 91 HIS A N 1
ATOM 696 C CA . HIS A 1 91 ? -14.529 11.300 6.469 1.00 82.38 91 HIS A CA 1
ATOM 697 C C . HIS A 1 91 ? -15.385 10.218 7.149 1.00 82.38 91 HIS A C 1
ATOM 699 O O . HIS A 1 91 ? -16.493 10.502 7.599 1.00 82.38 91 HIS A O 1
ATOM 705 N N . ALA A 1 92 ? -14.879 8.986 7.219 1.00 78.00 92 ALA A N 1
ATOM 706 C CA . ALA A 1 92 ? -15.579 7.832 7.765 1.00 78.00 92 ALA A CA 1
ATOM 707 C C . ALA A 1 92 ? -15.430 7.701 9.284 1.00 78.00 92 ALA A C 1
ATOM 709 O O . ALA A 1 92 ? -16.288 7.121 9.944 1.00 78.00 92 ALA A O 1
ATOM 710 N N . VAL A 1 93 ? -14.366 8.273 9.852 1.00 71.94 93 VAL A N 1
ATOM 711 C CA . VAL A 1 93 ? -14.044 8.129 11.278 1.00 71.94 93 VAL A CA 1
ATOM 712 C C . VAL A 1 93 ? -14.861 9.003 12.223 1.00 71.94 93 VAL A C 1
ATOM 714 O O . VAL A 1 93 ? -14.725 8.887 13.435 1.00 71.94 93 VAL A O 1
ATOM 717 N N . ARG A 1 94 ? -15.771 9.826 11.694 1.00 66.38 94 ARG A N 1
ATOM 718 C CA . ARG A 1 94 ? -16.736 10.578 12.511 1.00 66.38 94 ARG A CA 1
ATOM 719 C C . ARG A 1 94 ? -17.705 9.680 13.288 1.00 66.38 94 ARG A C 1
ATOM 721 O O . ARG A 1 94 ? -18.308 10.153 14.241 1.00 66.38 94 ARG A O 1
ATOM 728 N N . ASN A 1 95 ? -17.853 8.421 12.871 1.00 61.72 95 ASN A N 1
ATOM 729 C CA . ASN A 1 95 ? -18.867 7.494 13.375 1.00 61.72 95 ASN A CA 1
ATOM 730 C C . ASN A 1 95 ? -18.276 6.284 14.125 1.00 61.72 95 ASN A C 1
ATOM 732 O O . ASN A 1 95 ? -18.966 5.278 14.272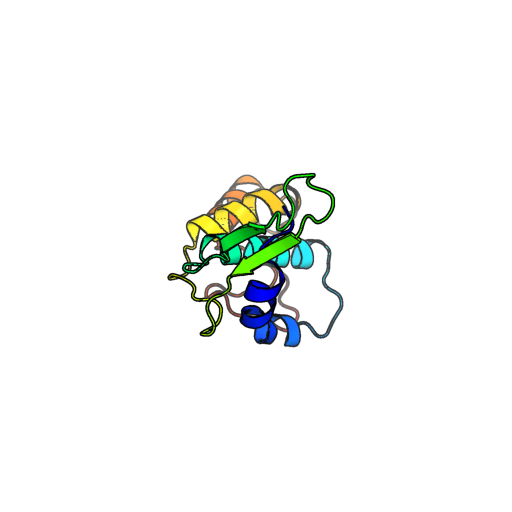 1.00 61.72 95 ASN A O 1
ATOM 736 N N . VAL A 1 96 ? -17.011 6.337 14.555 1.00 69.50 96 VAL A N 1
ATOM 737 C CA . VAL A 1 96 ? -16.406 5.249 15.345 1.00 69.50 96 VAL A CA 1
ATOM 738 C C . VAL A 1 96 ? -16.871 5.377 16.794 1.00 69.50 96 VAL A C 1
ATOM 740 O O . VAL A 1 96 ? -16.763 6.454 17.381 1.00 69.50 96 VAL A O 1
ATOM 743 N N . ALA A 1 97 ? -17.405 4.294 17.362 1.00 64.12 97 ALA A N 1
ATOM 744 C CA . ALA A 1 97 ? -17.907 4.290 18.731 1.00 64.12 97 ALA A CA 1
ATOM 745 C C . ALA A 1 97 ? -16.797 4.660 19.736 1.00 64.12 97 ALA A C 1
ATOM 747 O O . ALA A 1 97 ? -15.620 4.324 19.559 1.00 64.12 97 ALA A O 1
ATOM 748 N N . ASP A 1 98 ? -17.191 5.383 20.786 1.00 74.81 98 ASP A N 1
ATOM 749 C CA . ASP A 1 98 ? -16.354 5.751 21.936 1.00 74.81 98 ASP A CA 1
ATOM 750 C C . ASP A 1 98 ? -15.127 6.632 21.639 1.00 74.81 98 ASP A C 1
ATOM 752 O O . ASP A 1 98 ? -14.221 6.729 22.468 1.00 74.81 98 ASP A O 1
ATOM 756 N N . ARG A 1 99 ? -15.076 7.299 20.476 1.00 79.62 99 ARG A N 1
ATOM 757 C CA . ARG A 1 99 ? -13.985 8.220 20.114 1.00 79.62 99 ARG A CA 1
ATOM 758 C C . ARG A 1 99 ? -14.498 9.488 19.458 1.00 79.62 99 ARG A C 1
ATOM 760 O O . ARG A 1 99 ? -15.463 9.483 18.697 1.00 79.62 99 ARG A O 1
ATOM 767 N N . THR A 1 100 ? -13.799 10.587 19.702 1.00 82.38 100 THR A N 1
ATOM 768 C CA . THR A 1 100 ? -13.997 11.812 18.930 1.00 82.38 100 THR A CA 1
ATOM 769 C C . THR A 1 100 ? -13.468 11.642 17.502 1.00 82.38 100 THR A C 1
ATOM 771 O O . THR A 1 100 ? -12.631 10.779 17.201 1.00 82.38 100 THR A O 1
ATOM 774 N N . SER A 1 101 ? -13.944 12.501 16.597 1.00 81.06 101 SER A N 1
ATOM 775 C CA . SER A 1 101 ? -13.446 12.550 15.217 1.00 81.06 101 SER A CA 1
ATOM 776 C C . SER A 1 101 ? -11.939 12.822 15.168 1.00 81.06 101 SER A C 1
ATOM 778 O O . SER A 1 101 ? -11.250 12.247 14.327 1.00 81.06 101 SER A O 1
ATOM 780 N N . ASP A 1 102 ? -11.429 13.675 16.058 1.00 84.06 102 ASP A N 1
ATOM 781 C CA . ASP A 1 102 ? -10.020 14.071 16.073 1.00 84.06 102 ASP A CA 1
ATOM 782 C C . ASP A 1 102 ? -9.125 12.936 16.584 1.00 84.06 102 ASP A C 1
ATOM 784 O O . ASP A 1 102 ? -8.090 12.646 15.981 1.00 84.06 102 ASP A O 1
ATOM 788 N N . GLU A 1 103 ? -9.551 12.222 17.631 1.00 84.75 103 GLU A N 1
ATOM 789 C CA . GLU A 1 103 ? -8.846 11.033 18.127 1.00 84.75 103 GLU A CA 1
ATOM 790 C C . GLU A 1 103 ? -8.779 9.940 17.061 1.00 84.75 103 GLU A C 1
ATOM 792 O O . GLU A 1 103 ? -7.719 9.365 16.812 1.00 84.75 103 GLU A O 1
ATOM 797 N N . SER A 1 104 ? -9.893 9.678 16.381 1.00 85.38 104 SER A N 1
ATOM 798 C CA . SER A 1 104 ? -9.947 8.644 15.347 1.00 85.38 104 SER A CA 1
ATOM 799 C C . SER A 1 104 ? -9.110 9.019 14.119 1.00 85.38 104 SER A C 1
ATOM 801 O O . SER A 1 104 ? -8.426 8.170 13.543 1.00 85.38 104 SER A O 1
ATOM 803 N N . ALA A 1 105 ? -9.094 10.301 13.741 1.00 84.50 105 ALA A N 1
ATOM 804 C CA . ALA A 1 105 ? -8.237 10.810 12.676 1.00 84.50 105 ALA A CA 1
ATOM 805 C C . ALA A 1 105 ? -6.743 10.717 13.030 1.00 84.50 105 ALA A C 1
ATOM 807 O O . ALA A 1 105 ? -5.935 10.381 12.158 1.00 84.50 105 ALA A O 1
ATOM 808 N N . ALA A 1 106 ? -6.380 10.975 14.290 1.00 86.44 106 ALA A N 1
ATOM 809 C CA . ALA A 1 106 ? -5.016 10.818 14.784 1.00 86.44 106 ALA A CA 1
ATOM 810 C C . ALA A 1 106 ? -4.581 9.344 14.796 1.00 86.44 106 ALA A C 1
ATOM 812 O O . ALA A 1 106 ? -3.477 9.032 14.351 1.00 86.44 106 ALA A O 1
ATOM 813 N N . LEU A 1 107 ? -5.455 8.427 15.225 1.00 86.75 107 LEU A N 1
ATOM 814 C CA . LEU A 1 107 ? -5.179 6.987 15.211 1.00 86.75 107 LEU A CA 1
ATOM 815 C C . LEU A 1 107 ? -5.028 6.436 13.788 1.00 86.75 107 LEU A C 1
ATOM 817 O O . LEU A 1 107 ? -4.116 5.648 13.547 1.00 86.75 107 LEU A O 1
ATOM 821 N N . LEU A 1 108 ? -5.850 6.885 12.830 1.00 86.75 108 LEU A N 1
ATOM 822 C CA . LEU A 1 108 ? -5.637 6.566 11.412 1.00 86.75 108 LEU A CA 1
ATOM 823 C C . LEU A 1 108 ? -4.267 7.037 10.932 1.00 86.75 108 LEU A C 1
ATOM 825 O O . LEU A 1 108 ? -3.570 6.289 10.254 1.00 86.75 108 LEU A O 1
ATOM 829 N N . ARG A 1 109 ? -3.876 8.264 11.293 1.00 87.69 109 ARG A N 1
ATOM 830 C CA . ARG A 1 109 ? -2.598 8.849 10.873 1.00 87.69 109 ARG A CA 1
ATOM 831 C C . ARG A 1 109 ? -1.391 8.102 11.436 1.00 87.69 109 ARG A C 1
ATOM 833 O O . ARG A 1 109 ? -0.363 8.067 10.781 1.00 87.69 109 ARG A O 1
ATOM 840 N N . GLN A 1 110 ? -1.538 7.485 12.604 1.00 87.19 110 GLN A N 1
ATOM 841 C CA . GLN A 1 110 ? -0.530 6.615 13.222 1.00 87.19 110 GLN A CA 1
ATOM 842 C C . GLN A 1 110 ? -0.608 5.161 12.722 1.00 87.19 110 GLN A C 1
ATOM 844 O O . GLN A 1 110 ? 0.091 4.301 13.246 1.00 87.19 110 GLN A O 1
ATOM 849 N N . ASN A 1 111 ? -1.502 4.860 11.770 1.00 85.44 111 ASN A N 1
ATOM 850 C CA . ASN A 1 111 ? -1.812 3.503 11.314 1.00 85.44 111 ASN A CA 1
ATOM 851 C C . ASN A 1 111 ? -2.238 2.544 12.452 1.00 85.44 111 ASN A C 1
ATOM 853 O O . ASN A 1 111 ? -1.989 1.344 12.399 1.00 85.44 111 ASN A O 1
ATOM 857 N N . ARG A 1 112 ? -2.892 3.078 13.493 1.00 85.00 112 ARG A N 1
ATOM 858 C CA . ARG A 1 112 ? -3.390 2.338 14.671 1.00 85.00 112 ARG A CA 1
ATOM 859 C C . ARG A 1 112 ? -4.897 2.086 14.645 1.00 85.00 112 ARG A C 1
ATOM 861 O O . ARG A 1 112 ? -5.434 1.478 15.564 1.00 85.00 112 ARG A O 1
ATOM 868 N N . LEU A 1 113 ? -5.584 2.592 13.624 1.00 84.69 113 LEU A N 1
ATOM 869 C CA . LEU A 1 113 ? -6.987 2.302 13.353 1.00 84.69 113 LEU A CA 1
ATOM 870 C C . LEU A 1 113 ? -7.087 1.615 11.993 1.00 84.69 113 LEU A C 1
ATOM 872 O O . LEU A 1 113 ? -6.584 2.134 10.996 1.00 84.69 113 LEU A O 1
ATOM 876 N N . SER A 1 114 ? -7.737 0.457 11.967 1.00 82.75 114 SER A N 1
ATOM 877 C CA . SER A 1 114 ? -7.923 -0.356 10.771 1.00 82.75 114 SER A CA 1
ATOM 878 C C . SER A 1 114 ? -9.277 -1.063 10.818 1.00 82.75 114 SER A C 1
ATOM 880 O O . SER A 1 114 ? -9.788 -1.373 11.893 1.00 82.75 114 SER A O 1
ATOM 882 N N . PHE A 1 115 ? -9.868 -1.284 9.647 1.00 81.38 115 PHE A N 1
ATOM 883 C CA . PHE A 1 115 ? -11.127 -2.001 9.441 1.00 81.38 115 PHE A CA 1
ATOM 884 C C . PHE A 1 115 ? -10.912 -3.405 8.850 1.00 81.38 115 PHE A C 1
ATOM 886 O O . PHE A 1 115 ? -11.840 -4.215 8.846 1.00 81.38 115 PHE A O 1
ATOM 893 N N . MET A 1 116 ? -9.721 -3.682 8.309 1.00 78.38 116 MET A N 1
ATOM 894 C CA . MET A 1 116 ? -9.359 -4.949 7.661 1.00 78.38 116 MET A CA 1
ATOM 895 C C . MET A 1 116 ? -8.157 -5.655 8.292 1.00 78.38 116 MET A C 1
ATOM 897 O O . MET A 1 116 ? -7.985 -6.853 8.068 1.00 78.38 116 MET A O 1
ATOM 901 N N . PHE A 1 117 ? -7.317 -4.942 9.038 1.00 75.69 117 PHE A N 1
ATOM 902 C CA . PHE A 1 117 ? -6.042 -5.442 9.540 1.00 75.69 117 PHE A CA 1
ATOM 903 C C . PHE A 1 117 ? -5.952 -5.284 11.059 1.00 75.69 117 PHE A C 1
ATOM 905 O O . PHE A 1 117 ? -6.573 -4.397 11.642 1.00 75.69 117 PHE A O 1
ATOM 912 N N . ASP A 1 118 ? -5.195 -6.159 11.713 1.00 73.94 118 ASP A N 1
ATOM 913 C CA . ASP A 1 118 ? -4.856 -5.996 13.126 1.00 73.94 118 ASP A CA 1
ATOM 914 C C . ASP A 1 118 ? -3.723 -4.973 13.330 1.00 73.94 118 ASP A C 1
ATOM 916 O O . ASP A 1 118 ? -3.206 -4.372 12.384 1.00 73.94 118 ASP A O 1
ATOM 920 N N . GLU A 1 119 ? -3.326 -4.765 14.588 1.00 68.31 119 GLU A N 1
ATOM 921 C CA . GLU A 1 119 ? -2.238 -3.850 14.961 1.00 68.31 119 GLU A CA 1
ATOM 922 C C . GLU A 1 119 ? -0.872 -4.258 14.374 1.00 68.31 119 GLU A C 1
ATOM 924 O O . GLU A 1 119 ? 0.052 -3.448 14.343 1.00 68.31 119 GLU A O 1
ATOM 929 N N . GLN A 1 120 ? -0.734 -5.500 13.899 1.00 64.75 120 GLN A N 1
ATOM 930 C CA . GLN A 1 120 ? 0.461 -6.026 13.242 1.00 64.75 120 GLN A CA 1
ATOM 931 C C . GLN A 1 120 ? 0.350 -5.963 11.707 1.00 64.75 120 GLN A C 1
ATOM 933 O O . GLN A 1 120 ? 1.268 -6.382 11.002 1.00 64.75 120 GLN A O 1
ATOM 938 N N . GLY A 1 121 ? -0.750 -5.424 11.169 1.00 64.19 121 GLY A N 1
ATOM 939 C CA . GLY A 1 121 ? -0.994 -5.318 9.733 1.00 64.19 121 GLY A CA 1
ATOM 940 C C . GLY A 1 121 ? -1.437 -6.628 9.077 1.00 64.19 121 GLY A C 1
ATOM 941 O O . GLY A 1 121 ? -1.366 -6.743 7.852 1.00 64.19 121 GLY A O 1
ATOM 942 N N . VAL A 1 122 ? -1.886 -7.618 9.853 1.00 72.19 122 VAL A N 1
ATOM 943 C CA . VAL A 1 122 ? -2.371 -8.906 9.344 1.00 72.19 122 VAL A CA 1
ATOM 944 C C . VAL A 1 122 ? -3.869 -8.829 9.070 1.00 72.19 122 VAL A C 1
ATOM 946 O O . VAL A 1 122 ? -4.646 -8.349 9.888 1.00 72.19 122 VAL A O 1
ATOM 949 N N . PHE A 1 123 ? -4.288 -9.330 7.907 1.00 70.31 123 PHE A N 1
ATOM 950 C CA . PHE A 1 123 ? -5.695 -9.353 7.505 1.00 70.31 123 PHE A CA 1
ATOM 951 C C . PHE A 1 123 ? -6.566 -10.172 8.477 1.00 70.31 123 PHE A C 1
ATOM 953 O O . PHE A 1 123 ? -6.275 -11.348 8.736 1.00 70.31 123 PHE A O 1
ATOM 960 N N . ILE A 1 124 ? -7.664 -9.572 8.947 1.00 71.44 124 ILE A N 1
ATOM 961 C CA . ILE A 1 124 ? -8.660 -10.188 9.832 1.00 71.44 124 ILE A CA 1
ATOM 962 C C . ILE A 1 124 ? -9.838 -10.677 8.981 1.00 71.44 124 ILE A C 1
ATOM 964 O O . ILE A 1 124 ? -10.568 -9.884 8.392 1.00 71.44 124 ILE A O 1
ATOM 968 N N . ALA A 1 125 ? -10.032 -11.996 8.919 1.00 58.91 125 ALA A N 1
ATOM 969 C CA . ALA A 1 125 ? -10.989 -12.612 7.999 1.00 58.91 125 ALA A CA 1
ATOM 970 C C . ALA A 1 125 ? -12.469 -12.456 8.403 1.00 58.91 125 ALA A C 1
ATOM 972 O O . ALA A 1 125 ? -13.329 -12.579 7.538 1.00 58.91 125 ALA A O 1
ATOM 973 N N . GLU A 1 126 ? -12.797 -12.152 9.666 1.00 53.00 126 GLU A N 1
ATOM 974 C CA . GLU A 1 126 ? -14.193 -12.050 10.115 1.00 53.00 126 GLU A CA 1
ATOM 975 C C . GLU A 1 126 ? -14.397 -11.048 11.268 1.00 53.00 126 GLU A C 1
ATOM 977 O O . GLU A 1 126 ? -13.773 -11.131 12.325 1.00 53.00 126 GLU A O 1
ATOM 982 N N . GLY A 1 127 ? -15.357 -10.138 11.084 1.00 45.81 127 GLY A N 1
ATOM 983 C CA . GLY A 1 127 ? -16.414 -9.895 12.073 1.00 45.81 127 GLY A CA 1
ATOM 984 C C . GLY A 1 127 ? -16.104 -9.196 13.400 1.00 45.81 127 GLY A C 1
ATOM 985 O O . GLY A 1 127 ? -17.036 -9.036 14.183 1.00 45.81 127 GLY A O 1
ATOM 986 N N . LYS A 1 128 ? -14.887 -8.729 13.689 1.00 39.84 128 LYS A N 1
ATOM 987 C CA . LYS A 1 128 ? -14.685 -7.818 14.831 1.00 39.84 128 LYS A CA 1
ATOM 988 C C . LYS A 1 128 ? -14.847 -6.371 14.384 1.00 39.84 128 LYS A C 1
ATOM 990 O O . LYS A 1 128 ? -13.883 -5.686 14.068 1.00 39.84 128 LYS A O 1
ATOM 995 N N . GLN A 1 129 ? -16.106 -5.942 14.324 1.00 40.50 129 GLN A N 1
ATOM 996 C CA . GLN A 1 129 ? -16.455 -4.524 14.289 1.00 40.50 129 GLN A CA 1
ATOM 997 C C . GLN A 1 129 ? -15.941 -3.879 15.586 1.00 40.50 129 GLN A C 1
ATOM 999 O O . GLN A 1 129 ? -16.327 -4.307 16.675 1.00 40.50 129 GLN A O 1
ATOM 1004 N N . HIS A 1 130 ? -15.030 -2.914 15.455 1.00 44.16 130 HIS A N 1
ATOM 1005 C CA . HIS A 1 130 ? -14.810 -1.880 16.466 1.00 44.16 130 HIS A CA 1
ATOM 1006 C C . HIS A 1 130 ? -15.902 -0.817 16.363 1.00 44.16 130 HIS A C 1
ATOM 1008 O O . HIS A 1 130 ? -16.340 -0.541 15.220 1.00 44.16 130 HIS A O 1
#